Protein AF-A0A7W5IQU3-F1 (afdb_monomer_lite)

Foldseek 3Di:
DPDPPDDPPPVVLVVQLVVQLVVQLCVVQVPDPDHDDPVRNVVSSVVSSVRSVVVSVVVVVVLVVLVVQLVPFDQPDWDFDDDPNHGPDIHGRNVVSVVVSVCSPDVVNVVVVVVVVVVVVVVVVVVVVVVVVVVVVVVLVVCCVVPVPVSVVVVCVVVVPPPVVVVVVVVVD

Sequence (173 aa):
MPDLKKRHPSLGSASFALATAAIVFCLVFFTRAAPPGARGLWHIVCLSLACGLASELLRLVWLRSLRRGIAAADDHIVMKVSVNGVEVGAIPESVYARMRMESANDPRNYLAQAFTVVGALSRHALLAFGVTMFVIAAYFLGCFLMFPQESTRELVTIFAQPAARFDHIATLA

Structure (mmCIF, N/CA/C/O backbone):
data_AF-A0A7W5IQU3-F1
#
_entry.id   AF-A0A7W5IQU3-F1
#
loop_
_atom_site.group_PDB
_atom_site.id
_atom_site.type_symbol
_atom_site.label_atom_id
_atom_site.label_alt_id
_atom_site.label_comp_id
_atom_site.label_asym_id
_atom_site.label_entity_id
_atom_site.label_seq_id
_atom_site.pdbx_PDB_ins_code
_atom_site.Cartn_x
_atom_site.Cartn_y
_atom_site.Cartn_z
_atom_site.occupancy
_atom_site.B_iso_or_equiv
_atom_site.auth_seq_id
_atom_site.auth_comp_id
_atom_site.auth_asym_id
_atom_site.auth_atom_id
_atom_site.pdbx_PDB_model_num
ATOM 1 N N . MET A 1 1 ? 25.010 12.338 -23.709 1.00 32.94 1 MET A N 1
ATOM 2 C CA . MET A 1 1 ? 24.657 11.174 -22.867 1.00 32.94 1 MET A CA 1
ATOM 3 C C . MET A 1 1 ? 24.485 11.665 -21.439 1.00 32.94 1 MET A C 1
ATOM 5 O O . MET A 1 1 ? 25.468 12.147 -20.891 1.00 32.94 1 MET A O 1
ATOM 9 N N . PRO A 1 2 ? 23.271 11.662 -20.866 1.00 35.34 2 PRO A N 1
ATOM 10 C CA . PRO A 1 2 ? 23.083 12.068 -19.477 1.00 35.34 2 PRO A CA 1
ATOM 11 C C . PRO A 1 2 ? 23.813 11.096 -18.540 1.00 35.34 2 PRO A C 1
ATOM 13 O O . PRO A 1 2 ? 23.686 9.879 -18.660 1.00 35.34 2 PRO A O 1
ATOM 16 N N . ASP A 1 3 ? 24.626 11.662 -17.652 1.00 35.09 3 ASP A N 1
ATOM 17 C CA . ASP A 1 3 ? 25.520 10.960 -16.735 1.00 35.09 3 ASP A CA 1
ATOM 18 C C . ASP A 1 3 ? 24.714 10.206 -15.657 1.00 35.09 3 ASP A C 1
ATOM 20 O O . ASP A 1 3 ? 24.072 10.801 -14.789 1.00 35.09 3 ASP A O 1
ATOM 24 N N . LEU A 1 4 ? 24.723 8.872 -15.730 1.00 46.16 4 LEU A N 1
ATOM 25 C CA . LEU A 1 4 ? 23.968 7.957 -14.861 1.00 46.16 4 LEU A CA 1
ATOM 26 C C . LEU A 1 4 ? 24.577 7.804 -13.448 1.00 46.16 4 LEU A C 1
ATOM 28 O O . LEU A 1 4 ? 24.111 6.980 -12.661 1.00 46.16 4 LEU A O 1
ATOM 32 N N . LYS A 1 5 ? 25.618 8.569 -13.091 1.00 39.06 5 LYS A N 1
ATOM 33 C CA . LYS A 1 5 ? 26.408 8.338 -11.865 1.00 39.06 5 LYS A CA 1
ATOM 34 C C . LYS A 1 5 ? 25.883 8.947 -10.564 1.00 39.06 5 LYS A C 1
ATOM 36 O O . LYS A 1 5 ? 26.456 8.659 -9.516 1.00 39.06 5 LYS A O 1
ATOM 41 N N . LYS A 1 6 ? 24.815 9.748 -10.554 1.00 43.09 6 LYS A N 1
ATOM 42 C CA . LYS A 1 6 ? 24.330 10.373 -9.304 1.00 43.09 6 LYS A CA 1
ATOM 43 C C . LYS A 1 6 ? 22.811 10.344 -9.158 1.00 43.09 6 LYS A C 1
ATOM 45 O O . LYS A 1 6 ? 22.142 11.368 -9.208 1.00 43.09 6 LYS A O 1
ATOM 50 N N . ARG A 1 7 ? 22.253 9.167 -8.877 1.00 46.44 7 ARG A N 1
ATOM 51 C CA . ARG A 1 7 ? 21.008 9.081 -8.099 1.00 46.44 7 ARG A CA 1
ATOM 52 C C . ARG A 1 7 ? 21.265 8.198 -6.894 1.00 46.44 7 ARG A C 1
ATOM 54 O O . ARG A 1 7 ? 21.426 6.994 -7.046 1.00 46.44 7 ARG A O 1
ATOM 61 N N . HIS A 1 8 ? 21.346 8.819 -5.717 1.00 43.25 8 HIS A N 1
ATOM 62 C CA . HIS A 1 8 ? 21.446 8.123 -4.437 1.00 43.25 8 HIS A CA 1
ATOM 63 C C . HIS A 1 8 ? 20.170 7.285 -4.235 1.00 43.25 8 HIS A C 1
ATOM 65 O O . HIS A 1 8 ? 19.118 7.858 -3.949 1.00 43.25 8 HIS A O 1
ATOM 71 N N . PRO A 1 9 ? 20.225 5.947 -4.379 1.00 50.56 9 PRO A N 1
ATOM 72 C CA . PRO A 1 9 ? 19.038 5.089 -4.315 1.00 50.56 9 PRO A CA 1
ATOM 73 C C . PRO A 1 9 ? 18.426 5.039 -2.906 1.00 50.56 9 PRO A C 1
ATOM 75 O O . PRO A 1 9 ? 17.288 4.616 -2.733 1.00 50.56 9 PRO A O 1
ATOM 78 N N . SER A 1 10 ? 19.186 5.463 -1.893 1.00 51.94 10 SER A N 1
ATOM 79 C CA . SER A 1 10 ? 18.865 5.288 -0.477 1.00 51.94 10 SER A CA 1
ATOM 80 C C . SER A 1 10 ? 17.843 6.289 0.062 1.00 51.94 10 SER A C 1
ATOM 82 O O . SER A 1 10 ? 17.015 5.919 0.890 1.00 51.94 10 SER A O 1
ATOM 84 N N . LEU A 1 11 ? 17.839 7.538 -0.417 1.00 53.06 11 LEU A N 1
ATOM 85 C CA . LEU A 1 11 ? 16.933 8.569 0.112 1.00 53.06 11 LEU A CA 1
ATOM 86 C C . LEU A 1 11 ? 15.475 8.328 -0.305 1.00 53.06 11 LEU A C 1
ATOM 88 O O . LEU A 1 11 ? 14.567 8.520 0.498 1.00 53.06 11 LEU A O 1
ATOM 92 N N . GLY A 1 12 ? 15.255 7.835 -1.530 1.00 57.50 12 GLY A N 1
ATOM 93 C CA . GLY A 1 12 ? 13.923 7.461 -2.025 1.00 57.50 12 GLY A CA 1
ATOM 94 C C . GLY A 1 12 ? 13.384 6.139 -1.461 1.00 57.50 12 GLY A C 1
ATOM 95 O O . GLY A 1 12 ? 12.203 5.833 -1.615 1.00 57.50 12 GLY A O 1
ATOM 96 N N . SER A 1 13 ? 14.249 5.335 -0.843 1.00 65.62 13 SER A N 1
ATOM 97 C CA . SER A 1 13 ? 13.901 4.088 -0.151 1.00 65.62 13 SER A CA 1
ATOM 98 C C . SER A 1 13 ? 13.431 4.388 1.276 1.00 65.62 13 SER A C 1
ATOM 100 O O . SER A 1 13 ? 12.334 3.999 1.675 1.00 65.62 13 SER A O 1
ATOM 102 N N . ALA A 1 14 ? 14.192 5.213 2.005 1.00 67.25 14 ALA A N 1
ATOM 103 C CA . ALA A 1 14 ? 13.828 5.650 3.350 1.00 67.25 14 ALA A CA 1
ATOM 104 C C . ALA A 1 14 ? 12.526 6.469 3.377 1.00 67.25 14 ALA A C 1
ATOM 106 O O . ALA A 1 14 ? 11.683 6.254 4.247 1.00 67.25 14 ALA A O 1
ATOM 107 N N . SER A 1 15 ? 12.327 7.375 2.412 1.00 68.00 15 SER A N 1
ATOM 108 C CA . SER A 1 15 ? 11.102 8.181 2.336 1.00 68.00 15 SER A CA 1
ATOM 109 C C . SER A 1 15 ? 9.859 7.343 2.032 1.00 68.00 15 SER A C 1
ATOM 111 O O . SE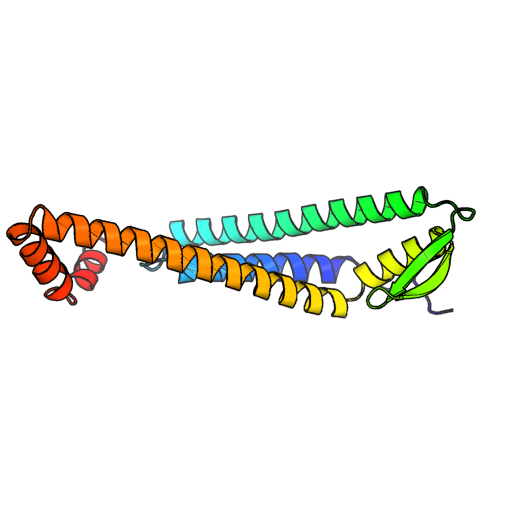R A 1 15 ? 8.797 7.618 2.583 1.00 68.00 15 SER A O 1
ATOM 113 N N . PHE A 1 16 ? 9.985 6.292 1.217 1.00 69.12 16 PHE A N 1
ATOM 114 C CA . PHE A 1 16 ? 8.887 5.373 0.918 1.00 69.12 16 PHE A CA 1
ATOM 115 C C . PHE A 1 16 ? 8.493 4.537 2.141 1.00 69.12 16 PHE A C 1
ATOM 117 O O . PHE A 1 16 ? 7.308 4.448 2.473 1.00 69.12 16 PHE A O 1
ATOM 124 N N . ALA A 1 17 ? 9.477 3.981 2.853 1.00 74.94 17 ALA A N 1
ATOM 125 C CA . ALA A 1 17 ? 9.236 3.229 4.082 1.00 74.94 17 ALA A CA 1
ATOM 126 C C . ALA A 1 17 ? 8.587 4.108 5.166 1.00 74.94 17 ALA A C 1
ATOM 128 O O . ALA A 1 17 ? 7.606 3.694 5.782 1.00 74.94 17 ALA A O 1
ATOM 129 N N . LEU A 1 18 ? 9.080 5.341 5.348 1.00 76.25 18 LEU A N 1
ATOM 130 C CA . LEU A 1 18 ? 8.516 6.311 6.294 1.00 76.25 18 LEU A CA 1
ATOM 131 C C . LEU A 1 18 ? 7.104 6.752 5.910 1.00 76.25 18 LEU A C 1
ATOM 133 O O . LEU A 1 18 ? 6.234 6.787 6.774 1.00 76.25 18 LEU A O 1
ATOM 137 N N . ALA A 1 19 ? 6.850 7.054 4.635 1.00 73.94 19 ALA A N 1
ATOM 138 C CA . ALA A 1 19 ? 5.517 7.432 4.169 1.00 73.94 19 ALA A CA 1
ATOM 139 C C . ALA A 1 19 ? 4.511 6.293 4.381 1.00 73.94 19 ALA A C 1
ATOM 141 O O . ALA A 1 19 ? 3.413 6.517 4.883 1.00 73.94 19 ALA A O 1
ATOM 142 N N . THR A 1 20 ? 4.907 5.057 4.071 1.00 77.31 20 THR A N 1
ATOM 143 C CA . THR A 1 20 ? 4.060 3.875 4.272 1.00 77.31 20 THR A CA 1
ATOM 144 C C . THR A 1 20 ? 3.799 3.625 5.758 1.00 77.31 20 THR A C 1
ATOM 146 O O . THR A 1 20 ? 2.655 3.404 6.152 1.00 77.31 20 THR A O 1
ATOM 149 N N . ALA A 1 21 ? 4.829 3.732 6.604 1.00 76.38 21 ALA A N 1
ATOM 150 C CA . ALA A 1 21 ? 4.676 3.627 8.052 1.00 76.38 21 ALA A CA 1
ATOM 151 C C . ALA A 1 21 ? 3.768 4.735 8.613 1.00 76.38 21 ALA A C 1
ATOM 153 O O . ALA A 1 21 ? 2.894 4.454 9.425 1.00 76.38 21 ALA A O 1
ATOM 154 N N . ALA A 1 22 ? 3.903 5.978 8.148 1.00 77.06 22 ALA A N 1
ATOM 155 C CA . ALA A 1 22 ? 3.046 7.083 8.571 1.00 77.06 22 ALA A CA 1
ATOM 156 C C . ALA A 1 22 ? 1.574 6.842 8.199 1.00 77.06 22 ALA A C 1
ATOM 158 O O . ALA A 1 22 ? 0.692 7.038 9.031 1.00 77.06 22 ALA A O 1
ATOM 159 N N . ILE A 1 23 ? 1.302 6.350 6.986 1.00 78.38 23 ILE A N 1
ATOM 160 C CA . ILE A 1 23 ? -0.060 6.018 6.543 1.00 78.38 23 ILE A CA 1
ATOM 161 C C . ILE A 1 23 ? -0.664 4.916 7.420 1.00 78.38 23 ILE A C 1
ATOM 163 O O . ILE A 1 23 ? -1.780 5.073 7.913 1.00 78.38 23 ILE A O 1
ATOM 167 N N . VAL A 1 24 ? 0.068 3.822 7.657 1.00 80.12 24 VAL A N 1
ATOM 168 C CA . VAL A 1 24 ? -0.403 2.714 8.507 1.00 80.12 24 VAL A CA 1
ATOM 169 C C . VAL A 1 24 ? -0.611 3.178 9.948 1.00 80.12 24 VAL A C 1
ATOM 171 O O . VAL A 1 24 ? -1.614 2.821 10.562 1.00 80.12 24 VAL A O 1
ATOM 174 N N . PHE A 1 25 ? 0.292 4.009 10.475 1.00 81.12 25 PHE A N 1
ATOM 175 C CA . PHE A 1 25 ? 0.149 4.603 11.801 1.00 81.12 25 PHE A CA 1
ATOM 176 C C . PHE A 1 25 ? -1.146 5.413 11.901 1.00 81.12 25 PHE A C 1
ATOM 178 O O . PHE A 1 25 ? -1.944 5.157 12.798 1.00 81.12 25 PHE A O 1
ATOM 185 N N . CYS A 1 26 ? -1.388 6.333 10.962 1.00 79.56 26 CYS A N 1
ATOM 186 C CA . CYS A 1 26 ? -2.607 7.138 10.932 1.00 79.56 26 CYS A CA 1
ATOM 187 C C . CYS A 1 26 ? -3.858 6.261 10.836 1.00 79.56 26 CYS A C 1
ATOM 189 O O . CYS A 1 26 ? -4.786 6.451 11.615 1.00 79.56 26 CYS A O 1
ATOM 191 N N . LEU A 1 27 ? -3.874 5.272 9.937 1.00 78.19 27 LEU A N 1
ATOM 192 C CA . LEU A 1 27 ? -5.012 4.363 9.789 1.00 78.19 27 LEU A CA 1
ATOM 193 C C . LEU A 1 27 ? -5.337 3.663 11.110 1.00 78.19 27 LEU A C 1
ATOM 195 O O . LEU A 1 27 ? -6.456 3.777 11.594 1.00 78.19 27 LEU A O 1
ATOM 199 N N . VAL A 1 28 ? -4.358 3.006 11.733 1.00 80.12 28 VAL A N 1
ATOM 200 C CA . VAL A 1 28 ? -4.590 2.245 12.970 1.00 80.12 28 VAL A CA 1
ATOM 201 C C . VAL A 1 28 ? -4.892 3.157 14.162 1.00 80.12 28 VAL A C 1
ATOM 203 O O . VAL A 1 28 ? -5.693 2.791 15.024 1.00 80.12 28 VAL A O 1
ATOM 206 N N . PHE A 1 29 ? -4.270 4.335 14.231 1.00 77.50 29 PHE A N 1
ATOM 207 C CA . PHE A 1 29 ? -4.496 5.299 15.305 1.00 77.50 29 PHE A CA 1
ATOM 208 C C . PHE A 1 29 ? -5.906 5.903 15.240 1.00 77.50 29 PHE A C 1
ATOM 210 O O . PHE A 1 29 ? -6.601 5.914 16.253 1.00 77.50 29 PHE A O 1
ATOM 217 N N . PHE A 1 30 ? -6.362 6.342 14.060 1.00 75.88 30 PHE A N 1
ATOM 218 C CA . PHE A 1 30 ? -7.663 7.003 13.899 1.00 75.88 30 PHE A CA 1
ATOM 219 C C . PHE A 1 30 ? -8.857 6.044 13.870 1.00 75.88 30 PHE A C 1
ATOM 221 O O . PHE A 1 30 ? -9.966 6.458 14.188 1.00 75.88 30 PHE A O 1
ATOM 228 N N . THR A 1 31 ? -8.668 4.762 13.538 1.00 72.81 31 THR A N 1
ATOM 229 C CA . THR A 1 31 ? -9.765 3.775 13.585 1.00 72.81 31 THR A CA 1
ATOM 230 C C . THR A 1 31 ? -10.070 3.262 14.993 1.00 72.81 31 THR A C 1
ATOM 232 O O . THR A 1 31 ? -10.969 2.440 15.165 1.00 72.81 31 THR A O 1
ATOM 235 N N . ARG A 1 32 ? -9.318 3.686 16.017 1.00 73.12 32 ARG A N 1
ATOM 236 C CA . ARG A 1 32 ? -9.566 3.270 17.400 1.00 73.12 32 ARG A CA 1
ATOM 237 C C . ARG A 1 32 ? -10.624 4.142 18.070 1.00 73.12 32 ARG A C 1
ATOM 239 O O . ARG A 1 32 ? -10.567 5.361 18.012 1.00 73.12 32 ARG A O 1
ATOM 246 N N . ALA A 1 33 ? -11.536 3.486 18.787 1.00 65.44 33 ALA A N 1
ATOM 247 C CA . ALA A 1 33 ? -12.590 4.144 19.559 1.00 65.44 33 ALA A CA 1
ATOM 248 C C . ALA A 1 33 ? -12.077 4.889 20.810 1.00 65.44 33 ALA A C 1
ATOM 250 O O . ALA A 1 33 ? -12.776 5.754 21.325 1.00 65.44 33 ALA A O 1
ATOM 251 N N . ALA A 1 34 ? -10.876 4.562 21.301 1.00 69.12 34 ALA A N 1
ATOM 252 C CA . ALA A 1 34 ? -10.273 5.182 22.479 1.00 69.12 34 ALA A CA 1
ATOM 253 C C . ALA A 1 34 ? -8.775 5.464 22.256 1.00 69.12 34 ALA A C 1
ATOM 255 O O . ALA A 1 34 ? -8.108 4.681 21.561 1.00 69.12 34 ALA A O 1
ATOM 256 N N . PRO A 1 35 ? -8.230 6.548 22.846 1.00 74.19 35 PRO A N 1
ATOM 257 C CA . PRO A 1 35 ? -6.815 6.875 22.736 1.00 74.19 35 PRO A CA 1
ATOM 258 C C . PRO A 1 35 ? -5.957 5.754 23.345 1.00 74.19 35 PRO A C 1
ATOM 260 O O . PRO A 1 35 ? -6.267 5.248 24.427 1.00 74.19 35 PRO A O 1
ATOM 263 N N . PRO A 1 36 ? -4.879 5.325 22.667 1.00 75.88 36 PRO A N 1
ATOM 264 C CA . PRO A 1 36 ? -4.044 4.253 23.176 1.00 75.88 36 PRO A CA 1
ATOM 265 C C . PRO A 1 36 ? -3.246 4.728 24.395 1.00 75.88 36 PRO A C 1
ATOM 267 O O . PRO A 1 36 ? -2.549 5.739 24.336 1.00 75.88 36 PRO A O 1
ATOM 270 N N . GLY A 1 37 ? -3.267 3.949 25.480 1.00 77.69 37 GLY A N 1
ATOM 271 C CA . GLY A 1 37 ? -2.282 4.101 26.554 1.00 77.69 37 GLY A CA 1
ATOM 272 C C . GLY A 1 37 ? -0.854 3.852 26.045 1.00 77.69 37 GLY A C 1
ATOM 273 O O . GLY A 1 37 ? -0.657 3.320 24.949 1.00 77.69 37 GLY A O 1
ATOM 274 N N . ALA A 1 38 ? 0.162 4.169 26.854 1.00 76.88 38 ALA A N 1
ATOM 275 C CA . ALA A 1 38 ? 1.573 4.125 26.438 1.00 76.88 38 ALA A CA 1
ATOM 276 C C . ALA A 1 38 ? 1.989 2.795 25.771 1.00 76.88 38 ALA A C 1
ATOM 278 O O . ALA A 1 38 ? 2.644 2.794 24.731 1.00 76.88 38 ALA A O 1
ATOM 279 N N . ARG A 1 39 ? 1.548 1.649 26.311 1.00 79.25 39 ARG A N 1
ATOM 280 C CA . ARG A 1 39 ? 1.811 0.326 25.711 1.00 79.25 39 ARG A CA 1
ATOM 281 C C . ARG A 1 39 ? 1.115 0.145 24.360 1.00 79.25 39 ARG A C 1
ATOM 283 O O . ARG A 1 39 ? 1.710 -0.417 23.447 1.00 79.25 39 ARG A O 1
ATOM 290 N N . GLY A 1 40 ? -0.120 0.620 24.215 1.00 79.62 40 GLY A N 1
ATOM 291 C CA . GLY A 1 40 ? -0.870 0.547 22.960 1.00 79.62 40 GLY A CA 1
ATOM 292 C C . GLY A 1 40 ? -0.235 1.393 21.859 1.00 79.62 40 GLY A C 1
ATOM 293 O O . GLY A 1 40 ? -0.151 0.942 20.720 1.00 79.62 40 GLY A O 1
ATOM 294 N N . LEU A 1 41 ? 0.285 2.573 22.210 1.00 81.00 41 LEU A N 1
ATOM 295 C CA . LEU A 1 41 ? 0.977 3.452 21.270 1.00 81.00 41 LEU A CA 1
ATOM 296 C C . LEU A 1 41 ? 2.229 2.773 20.699 1.00 81.00 41 LEU A C 1
ATOM 298 O O . LEU A 1 41 ? 2.409 2.755 19.484 1.00 81.00 41 LEU A O 1
ATOM 302 N N . TRP A 1 42 ? 3.033 2.128 21.551 1.00 82.44 42 TRP A N 1
ATOM 303 C CA . TRP A 1 42 ? 4.208 1.370 21.108 1.00 82.44 42 TRP A CA 1
ATOM 304 C C . TRP A 1 42 ? 3.862 0.241 20.136 1.00 82.44 42 TRP A C 1
ATOM 306 O O . TRP A 1 42 ? 4.552 0.076 19.136 1.00 82.44 42 TRP A O 1
ATOM 316 N N . HIS A 1 43 ? 2.770 -0.494 20.367 1.00 81.44 43 HIS A N 1
ATOM 317 C CA . HIS A 1 43 ? 2.332 -1.532 19.427 1.00 81.44 43 HIS A CA 1
ATOM 318 C C . HIS A 1 43 ? 1.975 -0.949 18.056 1.00 81.44 43 HIS A C 1
ATOM 320 O O . HIS A 1 43 ? 2.337 -1.533 17.037 1.00 81.44 43 HIS A O 1
ATOM 326 N N . ILE A 1 44 ? 1.301 0.205 18.019 1.00 83.19 44 ILE A N 1
ATOM 327 C CA . ILE A 1 44 ? 0.929 0.875 16.764 1.00 83.19 44 ILE A CA 1
ATOM 328 C C . ILE A 1 44 ? 2.181 1.346 16.016 1.00 83.19 44 ILE A C 1
ATOM 330 O O . ILE A 1 44 ? 2.278 1.129 14.812 1.00 83.19 44 ILE A O 1
ATOM 334 N N . VAL A 1 45 ? 3.151 1.934 16.722 1.00 85.12 45 VAL A N 1
ATOM 335 C CA . VAL A 1 45 ? 4.432 2.367 16.139 1.00 85.12 45 VAL A CA 1
ATOM 336 C C . VAL A 1 45 ? 5.229 1.177 15.598 1.00 85.12 45 VAL A C 1
ATOM 338 O O . VAL A 1 45 ? 5.714 1.218 14.471 1.00 85.12 45 VAL A O 1
ATOM 341 N N . CYS A 1 46 ? 5.349 0.092 16.366 1.00 87.88 46 CYS A N 1
ATOM 342 C CA . CYS A 1 46 ? 6.068 -1.102 15.922 1.00 87.88 46 CYS A CA 1
ATOM 343 C C . CYS A 1 46 ? 5.396 -1.748 14.705 1.00 87.88 46 CYS A C 1
ATOM 345 O O . CYS A 1 46 ? 6.080 -2.114 13.750 1.00 87.88 46 CYS A O 1
ATOM 347 N N . LEU A 1 47 ? 4.064 -1.855 14.714 1.00 87.06 47 LEU A N 1
ATOM 348 C CA . LEU A 1 47 ? 3.297 -2.395 13.594 1.00 87.06 47 LEU A CA 1
ATOM 349 C C . LEU A 1 47 ? 3.469 -1.537 12.337 1.00 87.06 47 LEU A C 1
ATOM 351 O O . LEU A 1 47 ? 3.717 -2.070 11.256 1.00 87.06 47 LEU A O 1
ATOM 355 N N . SER A 1 48 ? 3.370 -0.214 12.467 1.00 83.38 48 SER A N 1
ATOM 356 C CA . SER A 1 48 ? 3.468 0.693 11.329 1.00 83.38 48 SER A CA 1
ATOM 357 C C . SER A 1 48 ? 4.865 0.690 10.705 1.00 83.38 48 SER A C 1
ATOM 359 O O . SER A 1 48 ? 4.991 0.611 9.481 1.00 83.38 48 SER A O 1
ATOM 361 N N . LEU A 1 49 ? 5.916 0.669 11.531 1.00 85.31 49 LEU A N 1
ATOM 362 C CA . LEU A 1 49 ? 7.298 0.501 11.080 1.00 85.31 49 LEU A CA 1
ATOM 363 C C . LEU A 1 49 ? 7.513 -0.855 10.399 1.00 85.31 49 LEU A C 1
ATOM 365 O O . LEU A 1 49 ? 8.126 -0.904 9.333 1.00 85.31 49 LEU A O 1
ATOM 369 N N . ALA A 1 50 ? 6.975 -1.942 10.960 1.00 86.38 50 ALA A N 1
ATOM 370 C CA . ALA A 1 50 ? 7.065 -3.269 10.355 1.00 86.38 50 ALA A CA 1
ATOM 371 C C . ALA A 1 50 ? 6.402 -3.309 8.968 1.00 86.38 50 ALA A C 1
ATOM 373 O O . ALA A 1 50 ? 7.000 -3.818 8.021 1.00 86.38 50 ALA A O 1
ATOM 374 N N . CYS A 1 51 ? 5.216 -2.711 8.808 1.00 81.19 51 CYS A N 1
ATOM 375 C CA . CYS A 1 51 ? 4.542 -2.600 7.512 1.00 81.19 51 CYS A CA 1
ATOM 376 C C . CYS A 1 51 ? 5.327 -1.739 6.507 1.00 81.19 51 CYS A C 1
ATOM 378 O O . CYS A 1 51 ? 5.426 -2.105 5.331 1.00 81.19 51 CYS A O 1
ATOM 380 N N . GLY A 1 52 ? 5.909 -0.621 6.954 1.00 75.19 52 GLY A N 1
ATOM 381 C CA . GLY A 1 52 ? 6.753 0.230 6.113 1.00 75.19 52 GLY A CA 1
ATOM 382 C C . GLY A 1 52 ? 7.999 -0.503 5.608 1.00 75.19 52 GLY A C 1
ATOM 383 O O . GLY A 1 52 ? 8.287 -0.487 4.411 1.00 75.19 52 GLY A O 1
ATOM 384 N N . LEU A 1 53 ? 8.689 -1.225 6.496 1.00 83.69 53 LEU A N 1
ATOM 385 C CA . LEU A 1 53 ? 9.855 -2.041 6.148 1.00 83.69 53 LEU A CA 1
ATOM 386 C C . LEU A 1 53 ? 9.490 -3.216 5.233 1.00 83.69 53 LEU A C 1
ATOM 388 O O . LEU A 1 53 ? 10.191 -3.465 4.255 1.00 83.69 53 LEU A O 1
ATOM 392 N N . ALA A 1 54 ? 8.386 -3.916 5.505 1.00 81.38 54 ALA A N 1
ATOM 393 C CA . ALA A 1 54 ? 7.916 -5.018 4.666 1.00 81.38 54 ALA A CA 1
ATOM 394 C C . ALA A 1 54 ? 7.607 -4.557 3.232 1.00 81.38 54 ALA A C 1
ATOM 396 O O . ALA A 1 54 ? 7.969 -5.232 2.268 1.00 81.38 54 ALA A O 1
ATOM 397 N N . SER A 1 55 ? 7.001 -3.377 3.085 1.00 78.38 55 SER A N 1
ATOM 398 C CA . SER A 1 55 ? 6.706 -2.782 1.777 1.00 78.38 55 SER A CA 1
ATOM 399 C C . SER A 1 55 ? 7.982 -2.427 1.010 1.00 78.38 55 SER A C 1
ATOM 401 O O . SER A 1 55 ? 8.071 -2.660 -0.197 1.00 78.38 55 SER A O 1
ATOM 403 N N . GLU A 1 56 ? 9.008 -1.934 1.706 1.00 80.38 56 GLU A N 1
ATOM 404 C CA . GLU A 1 56 ? 10.316 -1.671 1.104 1.00 80.38 56 GLU A CA 1
ATOM 405 C C . GLU A 1 56 ? 11.042 -2.970 0.714 1.00 80.38 56 GLU A C 1
ATOM 407 O O . GLU A 1 56 ? 11.621 -3.053 -0.368 1.00 80.38 56 GLU A O 1
ATOM 412 N N . LEU A 1 57 ? 10.957 -4.031 1.522 1.00 81.81 57 LEU A N 1
ATOM 413 C CA . LEU A 1 57 ? 11.490 -5.347 1.150 1.00 81.81 57 LEU A CA 1
ATOM 414 C C . LEU A 1 57 ? 10.816 -5.891 -0.112 1.00 81.81 57 LEU A C 1
ATOM 416 O O . LEU A 1 57 ? 11.506 -6.359 -1.020 1.00 81.81 57 LEU A O 1
ATOM 420 N N . LEU A 1 58 ? 9.488 -5.791 -0.201 1.00 80.69 58 LEU A N 1
ATOM 421 C CA . LEU A 1 58 ? 8.736 -6.211 -1.382 1.00 80.69 58 LEU A CA 1
ATOM 422 C C . LEU A 1 58 ? 9.177 -5.430 -2.626 1.00 80.69 58 LEU A C 1
ATOM 424 O O . LEU A 1 58 ? 9.421 -6.019 -3.681 1.00 80.69 58 LEU A O 1
ATOM 428 N N . ARG A 1 59 ? 9.368 -4.115 -2.486 1.00 76.62 59 ARG A N 1
ATOM 429 C CA . ARG A 1 59 ? 9.908 -3.256 -3.543 1.00 76.62 59 ARG A CA 1
ATOM 430 C C . ARG A 1 59 ? 11.301 -3.703 -3.976 1.00 76.62 59 ARG A C 1
ATOM 432 O O . ARG A 1 59 ? 11.559 -3.817 -5.173 1.00 76.62 59 ARG A O 1
ATOM 439 N N . LEU A 1 60 ? 12.197 -3.991 -3.034 1.00 79.25 60 LEU A N 1
ATOM 440 C CA . LEU A 1 60 ? 13.546 -4.470 -3.341 1.00 79.25 60 LEU A CA 1
ATOM 441 C C . LEU A 1 60 ? 13.519 -5.819 -4.068 1.00 79.25 60 LEU A C 1
ATOM 443 O O . LEU A 1 60 ? 14.286 -6.019 -5.011 1.00 79.25 60 LEU A O 1
ATOM 447 N N . VAL A 1 61 ? 12.632 -6.735 -3.673 1.00 81.56 61 VAL A N 1
ATOM 448 C CA . VAL A 1 61 ? 12.430 -8.019 -4.363 1.00 81.56 61 VAL A CA 1
ATOM 449 C C . VAL A 1 61 ? 11.935 -7.793 -5.791 1.00 81.56 61 VAL A C 1
ATOM 451 O O . VAL A 1 61 ? 12.494 -8.364 -6.729 1.00 81.56 61 VAL A O 1
ATOM 454 N N . TRP A 1 62 ? 10.957 -6.911 -5.982 1.00 75.81 62 TRP A N 1
ATOM 455 C CA . TRP A 1 62 ? 10.432 -6.574 -7.303 1.00 75.81 62 TRP A CA 1
ATOM 456 C C . TRP A 1 62 ? 11.492 -5.927 -8.207 1.00 75.81 62 TRP A C 1
ATOM 458 O O . TRP A 1 62 ? 11.677 -6.344 -9.351 1.00 75.81 62 TRP A O 1
ATOM 468 N N . LEU A 1 63 ? 12.282 -4.989 -7.677 1.00 77.06 63 LEU A N 1
ATOM 469 C CA . LEU A 1 63 ? 13.406 -4.376 -8.393 1.00 77.06 63 LEU A CA 1
ATOM 470 C C . LEU A 1 63 ? 14.490 -5.399 -8.761 1.00 77.06 63 LEU A C 1
ATOM 472 O O . LEU A 1 63 ? 15.065 -5.326 -9.849 1.00 77.06 63 LEU A O 1
ATOM 476 N N . ARG A 1 64 ? 14.768 -6.377 -7.889 1.00 79.00 64 ARG A N 1
ATOM 477 C CA . ARG A 1 64 ? 15.669 -7.497 -8.210 1.00 79.00 64 ARG A CA 1
ATOM 478 C C . ARG A 1 64 ? 15.102 -8.360 -9.334 1.00 79.00 64 ARG A C 1
ATOM 480 O O . ARG A 1 64 ? 15.860 -8.742 -10.219 1.00 79.00 64 ARG A O 1
ATOM 487 N N . SER A 1 65 ? 13.799 -8.632 -9.330 1.00 74.62 65 SER A N 1
ATOM 488 C CA . SER A 1 65 ? 13.134 -9.361 -10.415 1.00 74.62 65 SER A CA 1
ATOM 489 C C . SER A 1 65 ? 13.248 -8.617 -11.747 1.00 74.62 65 SER A C 1
ATOM 491 O O . SER A 1 65 ? 13.594 -9.224 -12.755 1.00 74.62 65 SER A O 1
ATOM 493 N N . LEU A 1 66 ? 13.046 -7.296 -11.749 1.00 70.81 66 LEU A N 1
ATOM 494 C CA . LEU A 1 66 ? 13.228 -6.448 -12.933 1.00 70.81 66 LEU A CA 1
ATOM 495 C C . LEU A 1 66 ? 14.674 -6.473 -13.444 1.00 70.81 66 LEU A C 1
ATOM 497 O O . LEU A 1 66 ? 14.897 -6.603 -14.643 1.00 70.81 66 LEU A O 1
ATOM 501 N N . ARG A 1 67 ? 15.666 -6.408 -12.545 1.00 75.81 67 ARG A N 1
ATOM 502 C CA . ARG A 1 67 ? 17.087 -6.539 -12.915 1.00 75.81 67 ARG A CA 1
ATOM 503 C C . ARG A 1 67 ? 17.404 -7.884 -13.559 1.00 75.81 67 ARG A C 1
ATOM 505 O O . ARG A 1 67 ? 18.142 -7.914 -14.536 1.00 75.81 67 ARG A O 1
ATOM 512 N N . ARG A 1 68 ? 16.852 -8.980 -13.029 1.00 76.00 68 ARG A N 1
ATOM 513 C CA . ARG A 1 68 ? 17.008 -10.313 -13.633 1.00 76.00 68 ARG A CA 1
ATOM 514 C C . ARG A 1 68 ? 16.353 -10.383 -15.011 1.00 76.00 68 ARG A C 1
ATOM 516 O O . ARG A 1 68 ? 16.957 -10.940 -15.911 1.00 76.00 68 ARG A O 1
ATOM 523 N N . GLY A 1 69 ? 15.181 -9.769 -15.180 1.00 69.31 69 GLY A N 1
ATOM 524 C CA . GLY A 1 69 ? 14.507 -9.673 -16.478 1.00 69.31 69 GLY A CA 1
ATOM 525 C C . GLY A 1 69 ? 15.339 -8.937 -17.531 1.00 69.31 69 GLY A C 1
ATOM 526 O O . GLY A 1 69 ? 15.399 -9.381 -18.663 1.00 69.31 69 GLY A O 1
ATOM 527 N N . ILE A 1 70 ? 16.056 -7.873 -17.153 1.00 69.94 70 ILE A N 1
ATOM 528 C CA . ILE A 1 70 ? 16.990 -7.185 -18.065 1.00 69.94 70 ILE A CA 1
ATOM 529 C C . ILE A 1 70 ? 18.187 -8.067 -18.414 1.00 69.94 70 ILE A C 1
ATOM 531 O O . ILE A 1 70 ? 18.623 -8.072 -19.555 1.00 69.94 70 ILE A O 1
ATOM 535 N N . ALA A 1 71 ? 18.730 -8.797 -17.437 1.00 71.44 71 ALA A N 1
ATOM 536 C CA . ALA A 1 71 ? 19.869 -9.684 -17.666 1.00 71.44 71 ALA A CA 1
ATOM 537 C C . ALA A 1 71 ? 19.518 -10.901 -18.541 1.00 71.44 71 ALA A C 1
ATOM 539 O O . ALA A 1 71 ? 20.415 -11.495 -19.128 1.00 71.44 71 ALA A O 1
ATOM 540 N N . ALA A 1 72 ? 18.237 -11.271 -18.600 1.00 74.25 72 ALA A N 1
ATOM 541 C CA . ALA A 1 72 ? 17.717 -12.364 -19.414 1.00 74.25 72 ALA A CA 1
ATOM 542 C C . ALA A 1 72 ? 17.080 -11.897 -20.737 1.00 74.25 72 ALA A C 1
ATOM 544 O O . ALA A 1 72 ? 16.629 -12.745 -21.499 1.00 74.25 72 ALA A O 1
ATOM 545 N N . ALA A 1 73 ? 17.007 -10.584 -20.987 1.00 71.44 73 ALA A N 1
ATOM 546 C CA . ALA A 1 73 ? 16.401 -10.034 -22.195 1.00 71.44 73 ALA A CA 1
ATOM 547 C C . ALA A 1 73 ? 17.285 -10.320 -23.414 1.00 71.44 73 ALA A C 1
ATOM 549 O O . ALA A 1 73 ? 18.496 -10.086 -23.366 1.00 71.44 73 ALA A O 1
ATOM 550 N N . ASP A 1 74 ? 16.672 -10.791 -24.497 1.00 69.81 74 ASP A N 1
ATOM 551 C CA . ASP A 1 74 ? 17.362 -11.108 -25.747 1.00 69.81 74 ASP A CA 1
ATOM 552 C C . ASP A 1 74 ? 17.203 -9.951 -26.746 1.00 69.81 74 ASP A C 1
ATOM 554 O O . ASP A 1 74 ? 16.098 -9.476 -27.014 1.00 69.81 74 ASP A O 1
ATOM 558 N N . ASP A 1 75 ? 18.313 -9.491 -27.322 1.00 69.56 75 ASP A N 1
ATOM 559 C CA . ASP A 1 75 ? 18.317 -8.435 -28.341 1.00 69.56 75 ASP A CA 1
ATOM 560 C C . ASP A 1 75 ? 17.627 -8.872 -29.645 1.00 69.56 75 ASP A C 1
ATOM 562 O O . ASP A 1 75 ? 17.210 -8.026 -30.441 1.00 69.56 75 ASP A O 1
ATOM 566 N N . HIS A 1 76 ? 17.472 -10.179 -29.863 1.00 68.94 76 HIS A N 1
ATOM 567 C CA . HIS A 1 76 ? 16.804 -10.736 -31.036 1.00 68.94 76 HIS A CA 1
ATOM 568 C C . HIS A 1 76 ? 15.279 -10.814 -30.898 1.00 68.94 76 HIS A C 1
ATOM 570 O O . HIS A 1 76 ? 14.581 -10.965 -31.905 1.00 68.94 76 HIS A O 1
ATOM 576 N N . ILE A 1 77 ? 14.742 -10.683 -29.682 1.00 70.38 77 ILE A N 1
ATOM 577 C CA . ILE A 1 77 ? 13.301 -10.707 -29.434 1.00 70.38 77 ILE A CA 1
ATOM 578 C C . ILE A 1 77 ? 12.751 -9.286 -29.555 1.00 70.38 77 ILE A C 1
ATOM 580 O O . ILE A 1 77 ? 13.187 -8.350 -28.882 1.00 70.38 77 ILE A O 1
ATOM 584 N N . VAL A 1 78 ? 11.759 -9.117 -30.431 1.00 77.81 78 VAL A N 1
ATOM 585 C CA . VAL A 1 78 ? 11.122 -7.822 -30.682 1.00 77.81 78 VAL A CA 1
ATOM 586 C C . VAL A 1 78 ? 9.775 -7.758 -29.964 1.00 77.81 78 VAL A C 1
ATOM 588 O O . VAL A 1 78 ? 8.867 -8.546 -30.226 1.00 77.81 78 VAL A O 1
ATOM 591 N N . MET A 1 79 ? 9.633 -6.775 -29.080 1.00 76.25 79 MET A N 1
ATOM 592 C CA . MET A 1 79 ? 8.418 -6.499 -28.324 1.00 76.25 79 MET A CA 1
ATOM 593 C C . MET A 1 79 ? 7.539 -5.505 -29.079 1.00 76.25 79 MET A C 1
ATOM 595 O O . MET A 1 79 ? 7.959 -4.387 -29.387 1.00 76.25 79 MET A O 1
ATOM 599 N N . LYS A 1 80 ? 6.291 -5.894 -29.339 1.00 81.81 80 LYS A N 1
ATOM 600 C CA . LYS A 1 80 ? 5.268 -5.006 -29.900 1.00 81.81 80 LYS A CA 1
ATOM 601 C C . LYS A 1 80 ? 4.757 -4.056 -28.822 1.00 81.81 80 LYS A C 1
ATOM 603 O O . LYS A 1 80 ? 4.296 -4.487 -27.766 1.00 81.81 80 LYS A O 1
ATOM 608 N N . VAL A 1 81 ? 4.824 -2.759 -29.088 1.00 76.50 81 VAL A N 1
ATOM 609 C CA . VAL A 1 81 ? 4.356 -1.704 -28.189 1.00 76.50 81 VAL A CA 1
ATOM 610 C C . VAL A 1 81 ? 2.982 -1.255 -28.649 1.00 76.50 81 VAL A C 1
ATOM 612 O O . VAL A 1 81 ? 2.809 -0.840 -29.794 1.00 76.50 81 VAL A O 1
ATOM 615 N N . SER A 1 82 ? 2.009 -1.302 -27.741 1.00 79.06 82 SER A N 1
ATOM 616 C CA . SER A 1 82 ? 0.679 -0.749 -27.976 1.00 79.06 82 SER A CA 1
ATOM 617 C C . SER A 1 82 ? 0.376 0.402 -27.023 1.00 79.06 82 SER A C 1
ATOM 619 O O . SER A 1 82 ? 0.739 0.372 -25.846 1.00 79.06 82 SER A O 1
ATOM 621 N N . VAL A 1 83 ? -0.295 1.428 -27.541 1.00 74.38 83 VAL A N 1
ATOM 622 C CA . VAL A 1 83 ? -0.828 2.553 -26.768 1.00 74.38 83 VAL A CA 1
ATOM 623 C C . VAL A 1 83 ? -2.331 2.568 -26.999 1.00 74.38 83 VAL A C 1
ATOM 625 O O . VAL A 1 83 ? -2.783 2.613 -28.140 1.00 74.38 83 VAL A O 1
ATOM 628 N N . ASN A 1 84 ? -3.114 2.481 -25.922 1.00 77.38 84 ASN A N 1
ATOM 629 C CA . ASN A 1 84 ? -4.580 2.406 -25.985 1.00 77.38 84 ASN A CA 1
ATOM 630 C C . ASN A 1 84 ? -5.108 1.281 -26.903 1.00 77.38 84 ASN A C 1
ATOM 632 O O . ASN A 1 84 ? -6.112 1.450 -27.587 1.00 77.38 84 ASN A O 1
ATOM 636 N N . GLY A 1 85 ? -4.417 0.137 -26.936 1.00 76.94 85 GLY A N 1
ATOM 637 C CA . GLY A 1 85 ? -4.806 -1.022 -27.749 1.00 76.94 85 GLY A CA 1
ATOM 638 C C . GLY A 1 85 ? -4.408 -0.948 -29.227 1.00 76.94 85 GLY A C 1
ATOM 639 O O . GLY A 1 85 ? -4.614 -1.920 -29.946 1.00 76.94 85 GLY A O 1
ATOM 640 N N . VAL A 1 86 ? -3.797 0.151 -29.680 1.00 76.56 86 VAL A N 1
ATOM 641 C CA . VAL A 1 86 ? -3.266 0.290 -31.044 1.00 76.56 86 VAL A CA 1
ATOM 642 C C . VAL A 1 86 ? -1.767 0.006 -31.031 1.00 76.56 86 VAL A C 1
ATOM 644 O O . VAL A 1 86 ? -1.044 0.585 -30.223 1.00 76.56 86 VAL A O 1
ATOM 647 N N . GLU A 1 87 ? -1.292 -0.889 -31.900 1.00 85.50 87 GLU A N 1
ATOM 648 C CA . GLU A 1 87 ? 0.139 -1.176 -32.076 1.00 85.50 87 GLU A CA 1
ATOM 649 C C . GLU A 1 87 ? 0.833 0.046 -32.706 1.00 85.50 87 GLU A C 1
ATOM 651 O O . GLU A 1 87 ? 0.498 0.452 -33.815 1.00 85.50 87 GLU A O 1
ATOM 656 N N . VAL A 1 88 ? 1.767 0.662 -31.976 1.00 82.38 88 VAL A N 1
ATOM 657 C CA . VAL A 1 88 ? 2.459 1.905 -32.382 1.00 82.38 88 VAL A CA 1
ATOM 658 C C . VAL A 1 88 ? 3.851 1.613 -32.944 1.00 82.38 88 VAL A C 1
ATOM 660 O O . VAL A 1 88 ? 4.410 2.417 -33.685 1.00 82.38 88 VAL A O 1
ATOM 663 N N . GLY A 1 89 ? 4.424 0.455 -32.618 1.00 85.94 89 GLY A N 1
ATOM 664 C CA . GLY A 1 89 ? 5.720 0.040 -33.139 1.00 85.94 89 GLY A CA 1
ATOM 665 C C . GLY A 1 89 ? 6.264 -1.196 -32.442 1.00 85.94 89 GLY A C 1
ATOM 666 O O . GLY A 1 89 ? 5.608 -1.787 -31.585 1.00 85.94 89 GLY A O 1
ATOM 667 N N . ALA A 1 90 ? 7.486 -1.570 -32.804 1.00 85.19 90 ALA A N 1
ATOM 668 C CA . ALA A 1 90 ? 8.171 -2.727 -32.254 1.00 85.19 90 ALA A CA 1
ATOM 669 C C . ALA A 1 90 ? 9.586 -2.318 -31.825 1.00 85.19 90 ALA A C 1
ATOM 671 O O . ALA A 1 90 ? 10.275 -1.609 -32.560 1.00 85.19 90 ALA A O 1
ATOM 672 N N . ILE A 1 91 ? 10.003 -2.715 -30.625 1.00 84.44 91 ILE A N 1
ATOM 673 C CA . ILE A 1 91 ? 11.320 -2.388 -30.063 1.00 84.44 91 ILE A CA 1
ATOM 674 C C . ILE A 1 91 ? 12.005 -3.650 -29.536 1.00 84.44 91 ILE A C 1
ATOM 676 O O . ILE A 1 91 ? 11.310 -4.559 -29.080 1.00 84.44 91 ILE A O 1
ATOM 680 N N . PRO A 1 92 ? 13.347 -3.721 -29.558 1.00 81.31 92 PRO A N 1
ATOM 681 C CA . PRO A 1 92 ? 14.072 -4.841 -28.965 1.00 81.31 92 PRO A CA 1
ATOM 682 C C . PRO A 1 92 ? 13.747 -4.997 -27.475 1.00 81.31 92 PRO A C 1
ATOM 684 O O . PRO A 1 92 ? 13.579 -4.001 -26.756 1.00 81.31 92 PRO A O 1
ATOM 687 N N . GLU A 1 93 ? 13.673 -6.238 -26.998 1.00 77.00 93 GLU A N 1
ATOM 688 C CA . GLU A 1 93 ? 13.308 -6.559 -25.617 1.00 77.00 93 GLU A CA 1
ATOM 689 C C . GLU A 1 93 ? 14.254 -5.904 -24.602 1.00 77.00 93 GLU A C 1
ATOM 691 O O . GLU A 1 93 ? 13.801 -5.387 -23.580 1.00 77.00 93 GLU A O 1
ATOM 696 N N . SER A 1 94 ? 15.549 -5.818 -24.904 1.00 73.94 94 SER A N 1
ATOM 697 C CA . SER A 1 94 ? 16.537 -5.154 -24.046 1.00 73.94 94 SER A CA 1
ATOM 698 C C . SER A 1 94 ? 16.270 -3.656 -23.857 1.00 73.94 94 SER A C 1
ATOM 700 O O . SER A 1 94 ? 16.393 -3.125 -22.745 1.00 73.94 94 SER A O 1
ATOM 702 N N . VAL A 1 95 ? 15.849 -2.968 -24.923 1.00 78.38 95 VAL A N 1
ATOM 703 C CA . VAL A 1 95 ? 15.475 -1.548 -24.903 1.00 78.38 95 VAL A CA 1
ATOM 704 C C . VAL A 1 95 ? 14.194 -1.373 -24.096 1.00 78.38 95 VAL A C 1
ATOM 706 O O . VAL A 1 95 ? 14.129 -0.500 -23.228 1.00 78.38 95 VAL A O 1
ATOM 709 N N . TYR A 1 96 ? 13.208 -2.246 -24.305 1.00 78.19 96 TYR A N 1
ATOM 710 C CA . TYR A 1 96 ? 11.969 -2.250 -23.530 1.00 78.19 96 TYR A CA 1
ATOM 711 C C . TYR A 1 96 ? 12.217 -2.503 -22.035 1.00 78.19 96 TYR A C 1
ATOM 713 O O . TYR A 1 96 ? 11.696 -1.780 -21.183 1.00 78.19 96 TYR A O 1
ATOM 721 N N . ALA A 1 97 ? 13.055 -3.482 -21.691 1.00 71.62 97 ALA A N 1
ATOM 722 C CA . ALA A 1 97 ? 13.386 -3.826 -20.313 1.00 71.62 97 ALA A CA 1
ATOM 723 C C . ALA A 1 97 ? 14.125 -2.678 -19.600 1.00 71.62 97 ALA A C 1
ATOM 725 O O . ALA A 1 97 ? 13.839 -2.378 -18.434 1.00 71.62 97 ALA A O 1
ATOM 726 N N . ARG A 1 98 ? 15.014 -1.969 -20.310 1.00 77.19 98 ARG A N 1
ATOM 727 C CA . ARG A 1 98 ? 15.680 -0.759 -19.804 1.00 77.19 98 ARG A CA 1
ATOM 728 C C . ARG A 1 98 ? 14.694 0.387 -19.586 1.00 77.19 98 ARG A C 1
ATOM 730 O O . ARG A 1 98 ? 14.678 0.957 -18.496 1.00 77.19 98 ARG A O 1
ATOM 737 N N . MET A 1 99 ? 13.829 0.671 -20.561 1.00 76.19 99 MET A N 1
ATOM 738 C CA . MET A 1 99 ? 12.769 1.680 -20.425 1.00 76.19 99 MET A CA 1
ATOM 739 C C . MET A 1 99 ? 11.850 1.368 -19.241 1.00 76.19 99 MET A C 1
ATOM 741 O O . MET A 1 99 ? 11.505 2.255 -18.461 1.00 76.19 99 MET A O 1
ATOM 745 N N . ARG A 1 100 ? 11.506 0.093 -19.036 1.00 74.00 100 ARG A N 1
ATOM 746 C CA . ARG A 1 100 ? 10.700 -0.346 -17.894 1.00 74.00 100 ARG A CA 1
ATOM 747 C C . ARG A 1 100 ? 11.400 -0.068 -16.564 1.00 74.00 100 ARG A C 1
ATOM 749 O O . ARG A 1 100 ? 10.756 0.428 -15.645 1.00 74.00 100 ARG A O 1
ATOM 756 N N . MET A 1 101 ? 12.704 -0.312 -16.457 1.00 72.00 101 MET A N 1
ATOM 757 C CA . MET A 1 101 ? 13.476 0.016 -15.253 1.00 72.00 101 MET A CA 1
ATOM 758 C C . MET A 1 101 ? 13.588 1.525 -15.008 1.00 72.00 101 MET A C 1
ATOM 760 O O . MET A 1 101 ? 13.483 1.964 -13.863 1.00 72.00 101 MET A O 1
ATOM 764 N N . GLU A 1 102 ? 13.803 2.323 -16.051 1.00 74.81 102 GLU A N 1
ATOM 765 C CA . GLU A 1 102 ? 13.853 3.784 -15.930 1.00 74.81 102 GLU A CA 1
ATOM 766 C C . GLU A 1 102 ? 12.494 4.338 -15.495 1.00 74.81 102 GLU A C 1
ATOM 768 O O . GLU A 1 102 ? 12.423 5.098 -14.530 1.00 7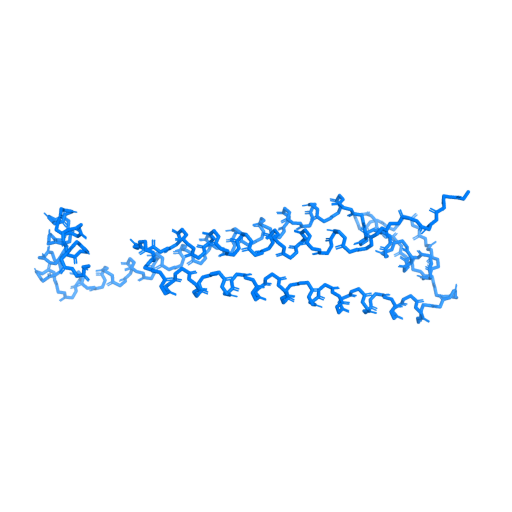4.81 102 GLU A O 1
ATOM 773 N N . SER A 1 103 ? 11.409 3.860 -16.108 1.00 71.19 103 SER A N 1
ATOM 774 C CA . SER A 1 103 ? 10.040 4.234 -15.740 1.00 71.19 103 SER A CA 1
ATOM 775 C C . SER A 1 103 ? 9.676 3.816 -14.310 1.00 71.19 103 SER A C 1
A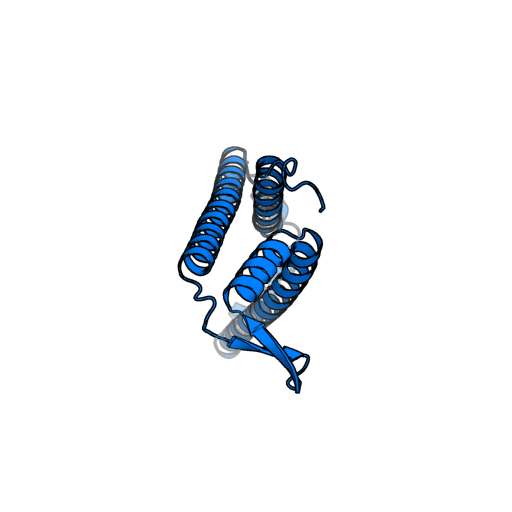TOM 777 O O . SER A 1 103 ? 8.982 4.556 -13.615 1.00 71.19 103 SER A O 1
ATOM 779 N N . ALA A 1 104 ? 10.188 2.672 -13.839 1.00 66.50 104 ALA A N 1
ATOM 780 C CA . ALA A 1 104 ? 10.020 2.196 -12.469 1.00 66.50 104 ALA A CA 1
ATOM 781 C C . ALA A 1 104 ? 10.853 2.991 -11.452 1.00 66.50 104 ALA A C 1
ATOM 783 O O . ALA A 1 104 ? 10.608 2.888 -10.255 1.00 66.50 104 ALA A O 1
ATOM 784 N N . ASN A 1 105 ? 11.840 3.777 -11.886 1.00 67.88 105 ASN A N 1
ATOM 785 C CA . ASN A 1 105 ? 12.613 4.673 -11.024 1.00 67.88 105 ASN A CA 1
ATOM 786 C C . ASN A 1 105 ? 12.162 6.139 -11.134 1.00 67.88 105 ASN A C 1
ATOM 788 O O . ASN A 1 105 ? 12.736 7.001 -10.462 1.00 67.88 105 ASN A O 1
ATOM 792 N N . ASP A 1 106 ? 11.152 6.437 -11.957 1.00 69.06 106 ASP A N 1
ATOM 793 C CA . ASP A 1 106 ? 10.616 7.786 -12.094 1.00 69.06 106 ASP A CA 1
ATOM 794 C C . ASP A 1 106 ? 9.673 8.117 -10.918 1.00 69.06 106 ASP A C 1
ATOM 796 O O . ASP A 1 106 ? 8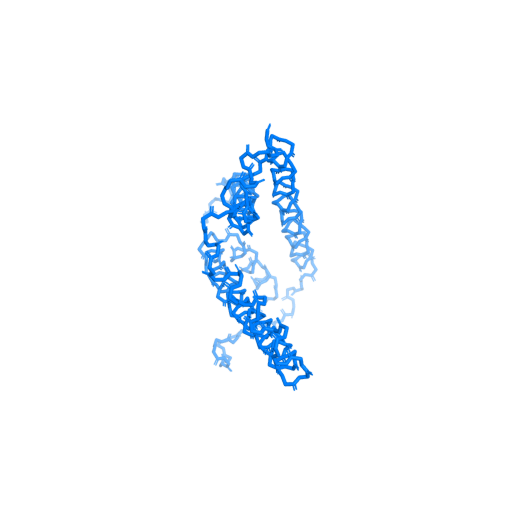.602 7.509 -10.814 1.00 69.06 106 ASP A O 1
ATOM 800 N N . PRO A 1 107 ? 10.014 9.093 -10.046 1.00 61.81 107 PRO A N 1
ATOM 801 C CA . PRO A 1 107 ? 9.170 9.518 -8.922 1.00 61.81 107 PRO A CA 1
ATOM 802 C C . PRO A 1 107 ? 7.741 9.915 -9.329 1.00 61.81 107 PRO A C 1
ATOM 804 O O . PRO A 1 107 ? 6.819 9.780 -8.526 1.00 61.81 107 PRO A O 1
ATOM 807 N N . ARG A 1 108 ? 7.521 10.373 -10.567 1.00 69.06 108 ARG A N 1
ATOM 808 C CA . ARG A 1 108 ? 6.189 10.770 -11.055 1.00 69.06 108 ARG A CA 1
ATOM 809 C C . ARG A 1 108 ? 5.268 9.571 -11.255 1.00 69.06 108 ARG A C 1
ATOM 811 O O . ARG A 1 108 ? 4.090 9.637 -10.906 1.00 69.06 108 ARG A O 1
ATOM 818 N N . ASN A 1 109 ? 5.817 8.457 -11.734 1.00 67.19 109 ASN A N 1
ATOM 819 C CA . ASN A 1 109 ? 5.064 7.215 -11.881 1.00 67.19 109 ASN A CA 1
ATOM 820 C C . ASN A 1 109 ? 4.684 6.621 -10.526 1.00 67.19 109 ASN A C 1
ATOM 822 O O . ASN A 1 109 ? 3.600 6.058 -10.401 1.00 67.19 109 ASN A O 1
ATOM 826 N N . TYR A 1 110 ? 5.520 6.802 -9.498 1.00 59.88 110 TYR A N 1
ATOM 827 C CA . TYR A 1 110 ? 5.169 6.393 -8.136 1.00 59.88 110 TYR A CA 1
ATOM 828 C C . TYR A 1 110 ? 3.941 7.138 -7.613 1.00 59.88 110 TYR A C 1
ATOM 830 O O . TYR A 1 110 ? 3.062 6.507 -7.037 1.00 59.88 110 TYR A O 1
ATOM 838 N N . LEU A 1 111 ? 3.840 8.452 -7.843 1.00 59.53 111 LEU A N 1
ATOM 839 C CA . LEU A 1 111 ? 2.656 9.223 -7.451 1.00 59.53 111 LEU A CA 1
ATOM 840 C C . LEU A 1 111 ? 1.409 8.763 -8.214 1.00 59.53 111 LEU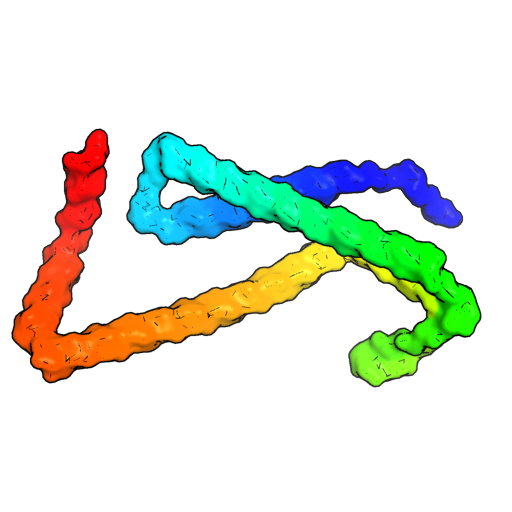 A C 1
ATOM 842 O O . LEU A 1 111 ? 0.379 8.511 -7.596 1.00 59.53 111 LEU A O 1
ATOM 846 N N . ALA A 1 112 ? 1.502 8.584 -9.534 1.00 64.94 112 ALA A N 1
ATOM 847 C CA . ALA A 1 112 ? 0.378 8.112 -10.348 1.00 64.94 112 ALA A CA 1
ATOM 848 C C . ALA A 1 112 ? -0.102 6.705 -9.937 1.00 64.94 112 ALA A C 1
ATOM 850 O O . ALA A 1 112 ? -1.306 6.456 -9.822 1.00 64.94 112 ALA A O 1
ATOM 851 N N . GLN A 1 113 ? 0.828 5.790 -9.651 1.00 63.47 113 GLN A N 1
ATOM 852 C CA . GLN A 1 113 ? 0.505 4.461 -9.131 1.00 63.47 113 GLN A CA 1
ATOM 853 C C . GLN A 1 113 ? -0.072 4.537 -7.717 1.00 63.47 113 GLN A C 1
ATOM 855 O O . GLN A 1 113 ? -1.054 3.856 -7.442 1.00 63.47 113 GLN A O 1
ATOM 860 N N . ALA A 1 114 ? 0.460 5.400 -6.848 1.00 61.91 114 ALA A N 1
ATOM 861 C CA . ALA A 1 114 ? -0.076 5.609 -5.509 1.00 61.91 114 ALA A CA 1
ATOM 862 C C . ALA A 1 114 ? -1.528 6.099 -5.556 1.00 61.91 114 ALA A C 1
ATOM 864 O O . ALA A 1 114 ? -2.370 5.524 -4.877 1.00 61.91 114 ALA A O 1
ATOM 865 N N . PHE A 1 115 ? -1.864 7.078 -6.401 1.00 67.12 115 PHE A N 1
ATOM 866 C CA . PHE A 1 115 ? -3.251 7.534 -6.561 1.00 67.12 115 PHE A CA 1
ATOM 867 C C . PHE A 1 115 ? -4.173 6.439 -7.092 1.00 67.12 115 PHE A C 1
ATOM 869 O O . PHE A 1 115 ? -5.295 6.293 -6.613 1.00 67.12 115 PHE A O 1
ATOM 876 N N . THR A 1 116 ? -3.692 5.638 -8.040 1.00 70.19 116 THR A N 1
ATOM 877 C CA . THR A 1 116 ? -4.464 4.520 -8.596 1.00 70.19 116 THR A CA 1
ATOM 878 C C . THR A 1 116 ? -4.725 3.447 -7.537 1.00 70.19 116 THR A C 1
ATOM 880 O O . THR A 1 116 ? -5.849 2.970 -7.394 1.00 70.19 116 THR A O 1
ATOM 883 N N . VAL A 1 117 ? -3.707 3.102 -6.743 1.00 64.69 117 VAL A N 1
ATOM 884 C CA . VAL A 1 117 ? -3.807 2.137 -5.640 1.00 64.69 117 VAL A CA 1
ATOM 885 C C . VAL A 1 117 ? -4.699 2.673 -4.523 1.00 64.69 117 VAL A C 1
ATOM 887 O O . VAL A 1 117 ? -5.559 1.942 -4.044 1.00 64.69 117 VAL A O 1
ATOM 890 N N . VAL A 1 118 ? -4.562 3.944 -4.141 1.00 68.12 118 VAL A N 1
ATOM 891 C CA . VAL A 1 118 ? -5.437 4.601 -3.157 1.00 68.12 118 VAL A CA 1
ATOM 892 C C . VAL A 1 118 ? -6.883 4.615 -3.647 1.00 68.12 118 VAL A C 1
ATOM 894 O O . VAL A 1 118 ? -7.780 4.308 -2.870 1.00 68.12 118 VAL A O 1
ATOM 897 N N . GLY A 1 119 ? -7.120 4.902 -4.929 1.00 66.94 119 GLY A N 1
ATOM 898 C CA . GLY A 1 119 ? -8.449 4.845 -5.540 1.00 66.94 119 GLY A CA 1
ATOM 899 C C . GLY A 1 119 ? -9.048 3.434 -5.555 1.00 66.94 119 GLY A C 1
ATOM 900 O O . GLY A 1 119 ? -10.233 3.252 -5.280 1.00 66.94 119 GLY A O 1
ATOM 901 N N . ALA A 1 120 ? -8.238 2.410 -5.829 1.00 64.62 120 ALA A N 1
ATOM 902 C CA . ALA A 1 120 ? -8.683 1.021 -5.764 1.00 64.62 120 ALA A CA 1
ATOM 903 C C . ALA A 1 120 ? -8.982 0.587 -4.317 1.00 64.62 120 ALA A C 1
ATOM 905 O O . ALA A 1 120 ? -10.039 0.015 -4.044 1.00 64.62 120 ALA A O 1
ATOM 906 N N . LEU A 1 121 ? -8.086 0.904 -3.377 1.00 63.97 121 LEU A N 1
ATOM 907 C CA . LEU A 1 121 ? -8.249 0.603 -1.954 1.00 63.97 121 LEU A CA 1
ATOM 908 C C . LEU A 1 121 ? -9.463 1.315 -1.360 1.00 63.97 121 LEU A C 1
ATOM 910 O O . LEU A 1 121 ? -10.213 0.687 -0.620 1.00 63.97 121 LEU A O 1
ATOM 914 N N . SER A 1 122 ? -9.701 2.584 -1.700 1.00 66.50 122 SER A N 1
ATOM 915 C CA . SER A 1 122 ? -10.863 3.332 -1.211 1.00 66.50 122 SER A CA 1
ATOM 916 C C . SER A 1 122 ? -12.169 2.726 -1.715 1.00 66.50 122 SER A C 1
ATOM 918 O O . SER A 1 122 ? -13.104 2.557 -0.936 1.00 66.50 122 SER A O 1
ATOM 920 N N . ARG A 1 123 ? -12.223 2.296 -2.981 1.00 71.94 123 ARG A N 1
ATOM 921 C CA . ARG A 1 123 ? -13.383 1.585 -3.529 1.00 71.94 123 ARG A CA 1
ATOM 922 C C . ARG A 1 123 ? -13.641 0.266 -2.800 1.00 71.94 123 ARG A C 1
ATOM 924 O O . ARG A 1 123 ? -14.786 -0.018 -2.454 1.00 71.94 123 ARG A O 1
ATOM 931 N N . HIS A 1 124 ? -12.601 -0.529 -2.550 1.00 64.12 124 HIS A N 1
ATOM 932 C CA . HIS A 1 124 ? -12.736 -1.781 -1.802 1.00 64.12 124 HIS A CA 1
ATOM 933 C C . HIS A 1 124 ? -13.122 -1.547 -0.339 1.00 64.12 124 HIS A C 1
ATOM 935 O O . HIS A 1 124 ? -13.962 -2.275 0.183 1.00 64.12 124 HIS A O 1
ATOM 941 N N . ALA A 1 125 ? -12.577 -0.512 0.299 1.00 65.56 125 ALA A N 1
ATOM 942 C CA . ALA A 1 125 ? -12.935 -0.124 1.657 1.00 65.56 125 ALA A CA 1
ATOM 943 C C . ALA A 1 125 ? -14.402 0.320 1.753 1.00 65.56 125 ALA A C 1
ATOM 945 O O . ALA A 1 125 ? -15.109 -0.119 2.655 1.00 65.56 125 ALA A O 1
ATOM 946 N N . LEU A 1 126 ? -14.889 1.120 0.797 1.00 73.38 126 LEU A N 1
ATOM 947 C CA . LEU A 1 126 ? -16.295 1.530 0.723 1.00 73.38 126 LEU A CA 1
ATOM 948 C C . LEU A 1 126 ? -17.231 0.338 0.510 1.00 73.38 126 LEU A C 1
ATOM 950 O O . LEU A 1 126 ? -18.268 0.249 1.164 1.00 73.38 126 LEU A O 1
ATOM 954 N N . LEU A 1 127 ? -16.856 -0.601 -0.363 1.00 78.56 127 LEU A N 1
ATOM 955 C CA . LEU A 1 127 ? -17.607 -1.843 -0.562 1.00 78.56 127 LEU A CA 1
ATOM 956 C C . LEU A 1 127 ? -17.651 -2.686 0.716 1.00 78.56 127 LEU A C 1
ATOM 958 O O . LEU A 1 127 ? -18.728 -3.105 1.131 1.00 78.56 127 LEU A O 1
ATOM 962 N N . ALA A 1 128 ? -16.504 -2.899 1.364 1.00 67.62 128 ALA A N 1
ATOM 963 C CA . ALA A 1 128 ? -16.422 -3.655 2.610 1.00 67.62 128 ALA A CA 1
ATOM 964 C C . ALA A 1 128 ? -17.244 -2.997 3.728 1.00 67.62 128 ALA A C 1
ATOM 966 O O . ALA A 1 128 ? -17.970 -3.682 4.449 1.00 67.62 128 ALA A O 1
ATOM 967 N N . PHE A 1 129 ? -17.187 -1.668 3.835 1.00 73.19 129 PHE A N 1
ATOM 968 C CA . PHE A 1 129 ? -18.002 -0.901 4.770 1.00 73.19 129 PHE A CA 1
ATOM 969 C C . PHE A 1 129 ? -19.498 -1.072 4.487 1.00 73.19 129 PHE A C 1
ATOM 971 O O . PHE A 1 129 ? -20.255 -1.394 5.399 1.00 73.19 129 PHE A O 1
ATOM 978 N N . GLY A 1 130 ? -19.921 -0.935 3.227 1.00 79.19 130 GLY A N 1
ATOM 979 C CA . GLY A 1 130 ? -21.317 -1.117 2.825 1.00 79.19 130 GLY A CA 1
ATOM 980 C C . GLY A 1 130 ? -21.848 -2.515 3.146 1.00 79.19 130 GLY A C 1
ATOM 981 O O . GLY A 1 130 ? -22.926 -2.645 3.720 1.00 79.19 130 GLY A O 1
ATOM 982 N N . VAL A 1 131 ? -21.067 -3.560 2.854 1.00 80.50 131 VAL A N 1
ATOM 983 C CA . VAL A 1 131 ? -21.423 -4.949 3.188 1.00 80.50 131 VAL A CA 1
ATOM 984 C C . VAL A 1 131 ? -21.528 -5.140 4.700 1.00 80.50 131 VAL A C 1
ATOM 986 O O . VAL A 1 131 ? -22.498 -5.722 5.177 1.00 80.50 131 VAL A O 1
ATOM 989 N N . THR A 1 132 ? -20.575 -4.612 5.466 1.00 71.94 132 THR A N 1
ATOM 990 C CA . THR A 1 132 ? -20.583 -4.724 6.932 1.00 71.94 132 THR A CA 1
ATOM 991 C C . THR A 1 132 ? -21.806 -4.029 7.529 1.00 71.94 132 THR A C 1
ATOM 993 O O . THR A 1 132 ? -22.513 -4.618 8.343 1.00 71.94 132 THR A O 1
ATOM 996 N N . MET A 1 133 ? -22.113 -2.810 7.075 1.00 73.44 133 MET A N 1
ATOM 997 C CA . MET A 1 133 ? -23.303 -2.068 7.497 1.00 73.44 133 MET A CA 1
ATOM 998 C C . MET A 1 133 ? -24.596 -2.796 7.137 1.00 73.44 133 MET A C 1
ATOM 1000 O O . MET A 1 133 ? -25.514 -2.833 7.952 1.00 73.44 133 MET A O 1
ATOM 1004 N N . PHE A 1 134 ? -24.666 -3.405 5.953 1.00 84.06 134 PHE A N 1
ATOM 1005 C CA . PHE A 1 134 ? -25.817 -4.204 5.546 1.00 84.06 134 PHE A CA 1
ATOM 1006 C C . PHE A 1 134 ? -26.019 -5.420 6.458 1.00 84.06 134 PHE A C 1
ATOM 1008 O O . PHE A 1 134 ? -27.131 -5.654 6.922 1.00 84.06 134 PHE A O 1
ATOM 1015 N N . VAL A 1 135 ? -24.950 -6.160 6.767 1.00 81.44 135 VAL A N 1
ATOM 1016 C CA . VAL A 1 135 ? -25.006 -7.317 7.676 1.00 81.44 135 VAL A CA 1
ATOM 1017 C C . VAL A 1 135 ? -25.447 -6.893 9.076 1.00 81.44 135 VAL A C 1
ATOM 1019 O O . VAL A 1 135 ? -26.321 -7.530 9.659 1.00 81.44 135 VAL A O 1
ATOM 1022 N N . ILE A 1 136 ? -24.898 -5.793 9.596 1.00 75.56 136 ILE A N 1
ATOM 1023 C CA . ILE A 1 136 ? -25.290 -5.235 10.895 1.00 75.56 136 ILE A CA 1
ATOM 1024 C C . ILE A 1 136 ? -26.771 -4.835 10.883 1.00 75.56 136 ILE A C 1
ATOM 1026 O O . ILE A 1 136 ? -27.511 -5.193 11.795 1.00 75.56 136 ILE A O 1
ATOM 1030 N N . ALA A 1 137 ? -27.229 -4.132 9.846 1.00 79.75 137 ALA A N 1
ATOM 1031 C CA . ALA A 1 137 ? -28.622 -3.715 9.723 1.00 79.75 137 ALA A CA 1
ATOM 1032 C C . ALA A 1 137 ? -29.578 -4.914 9.632 1.00 79.75 137 ALA A C 1
ATOM 1034 O O . ALA A 1 137 ? -30.605 -4.928 10.306 1.00 79.75 137 ALA A O 1
ATOM 1035 N N . ALA A 1 138 ? -29.227 -5.936 8.848 1.00 82.81 138 ALA A N 1
ATOM 1036 C CA . ALA A 1 138 ? -30.001 -7.168 8.737 1.00 82.81 138 ALA A CA 1
ATOM 1037 C C . ALA A 1 138 ? -30.066 -7.923 10.073 1.00 82.81 138 ALA A C 1
ATOM 1039 O O . ALA A 1 138 ? -31.131 -8.410 10.449 1.00 82.81 138 ALA A O 1
ATOM 1040 N N . TYR A 1 139 ? -28.955 -7.970 10.812 1.00 79.81 139 TYR A N 1
ATOM 1041 C CA . TYR A 1 139 ? -28.905 -8.543 12.155 1.00 79.81 139 TYR A CA 1
ATOM 1042 C C . TYR A 1 139 ? -29.840 -7.801 13.117 1.00 79.81 139 TYR A C 1
ATOM 1044 O O . TYR A 1 139 ? -30.707 -8.425 13.724 1.00 79.81 139 TYR A O 1
ATOM 1052 N N . PHE A 1 140 ? -29.739 -6.469 13.196 1.00 76.75 140 PHE A N 1
ATOM 1053 C CA . PHE A 1 140 ? -30.620 -5.664 14.048 1.00 76.75 140 PHE A CA 1
ATOM 1054 C C . PHE A 1 140 ? -32.093 -5.810 13.662 1.00 76.75 140 PHE A C 1
ATOM 1056 O O . PHE A 1 140 ? -32.938 -5.947 14.543 1.00 76.75 140 PHE A O 1
ATOM 1063 N N . LEU A 1 141 ? -32.409 -5.827 12.364 1.00 83.25 141 LEU A N 1
ATOM 1064 C CA . LEU A 1 141 ? -33.770 -6.057 11.883 1.00 83.25 141 LEU A CA 1
ATOM 1065 C C . LEU A 1 141 ? -34.291 -7.437 12.313 1.00 83.25 141 LEU A C 1
ATOM 1067 O O . LEU A 1 141 ? -35.426 -7.546 12.770 1.00 83.25 141 LEU A O 1
ATOM 1071 N N . GLY A 1 142 ? -33.456 -8.476 12.226 1.00 82.00 142 GLY A N 1
ATOM 1072 C CA . GLY A 1 142 ? -33.777 -9.815 12.718 1.00 82.00 142 GLY A CA 1
ATOM 1073 C C . GLY A 1 142 ? -34.056 -9.838 14.223 1.00 82.00 142 GLY A C 1
ATOM 1074 O O . GLY A 1 142 ? -35.079 -10.377 14.646 1.00 82.00 142 GLY A O 1
ATOM 1075 N N . CYS A 1 143 ? -33.204 -9.195 15.027 1.00 76.81 143 CYS A N 1
ATOM 1076 C CA . CYS A 1 143 ? -33.413 -9.051 16.471 1.00 76.81 143 CYS A CA 1
ATOM 1077 C C . CYS A 1 143 ? -34.731 -8.332 16.787 1.00 76.81 143 CYS A C 1
ATOM 1079 O O . CYS A 1 143 ? -35.502 -8.809 17.616 1.00 76.81 143 CYS A O 1
ATOM 1081 N N . PHE A 1 144 ? -35.042 -7.246 16.074 1.00 77.44 144 PHE A N 1
ATOM 1082 C CA . PHE A 1 144 ? -36.297 -6.509 16.231 1.00 77.44 144 PHE A CA 1
ATOM 1083 C C . PHE A 1 144 ? -37.539 -7.342 15.913 1.00 77.44 144 PHE A C 1
ATOM 1085 O O . PHE A 1 144 ? -38.548 -7.212 16.604 1.00 77.44 144 PHE A O 1
ATOM 1092 N N . LEU A 1 145 ? -37.481 -8.174 14.872 1.00 81.19 145 LEU A N 1
ATOM 1093 C CA . LEU A 1 145 ? -38.601 -9.027 14.475 1.00 81.19 145 LEU A CA 1
ATOM 1094 C C . LEU A 1 145 ? -38.818 -10.190 15.452 1.00 81.19 145 LEU A C 1
ATOM 1096 O O . LEU A 1 145 ? -39.961 -10.585 15.669 1.00 81.19 145 LEU A O 1
ATOM 1100 N N . MET A 1 146 ? -37.748 -10.731 16.042 1.00 80.00 146 MET A N 1
ATOM 1101 C CA . MET A 1 146 ? -37.831 -11.871 16.964 1.00 80.00 146 MET A CA 1
ATOM 1102 C C . MET A 1 146 ? -38.080 -11.465 18.422 1.00 80.00 146 MET A C 1
ATOM 1104 O O . MET A 1 146 ? -38.816 -12.152 19.125 1.00 80.00 146 MET A O 1
ATOM 1108 N N . PHE A 1 147 ? -37.516 -10.340 18.873 1.00 78.50 147 PHE A N 1
ATOM 1109 C CA . PHE A 1 147 ? -37.580 -9.873 20.264 1.00 78.50 147 PHE A CA 1
ATOM 1110 C C . PHE A 1 147 ? -37.886 -8.366 20.340 1.00 78.50 147 PHE A C 1
ATOM 1112 O O . PHE A 1 147 ? -37.056 -7.573 20.798 1.00 78.50 147 PHE A O 1
ATOM 1119 N N . PRO A 1 148 ? -39.079 -7.924 19.902 1.00 71.56 148 PRO A N 1
ATOM 1120 C CA . PRO A 1 148 ? -39.380 -6.504 19.713 1.00 71.56 148 PRO A CA 1
ATOM 1121 C C . PRO A 1 148 ? -39.306 -5.674 21.003 1.00 71.56 148 PRO A C 1
ATOM 1123 O O . PRO A 1 148 ? -38.883 -4.518 20.956 1.00 71.56 148 PRO A O 1
ATOM 1126 N N . GLN A 1 149 ? -39.678 -6.246 22.156 1.00 71.81 149 GLN A N 1
ATOM 1127 C CA . GLN A 1 149 ? -39.705 -5.533 23.444 1.00 71.81 149 GLN A CA 1
ATOM 1128 C C . GLN A 1 149 ? -38.327 -5.409 24.113 1.00 71.81 149 GLN A C 1
ATOM 1130 O O . GLN A 1 149 ? -38.051 -4.400 24.757 1.00 71.81 149 GLN A O 1
ATOM 1135 N N . GLU A 1 150 ? -37.445 -6.398 23.950 1.00 68.50 150 GLU A N 1
ATOM 1136 C CA . GLU A 1 150 ? -36.080 -6.341 24.494 1.00 68.50 150 GLU A CA 1
ATOM 1137 C C . GLU A 1 150 ? -35.179 -5.459 23.618 1.00 68.50 150 GLU A C 1
ATOM 1139 O O . GLU A 1 150 ? -34.458 -4.604 24.131 1.00 68.50 150 GLU A O 1
ATOM 1144 N N . SER A 1 151 ? -35.329 -5.561 22.292 1.00 61.69 151 SER A N 1
ATOM 1145 C CA . SER A 1 151 ? -34.566 -4.775 21.310 1.00 61.69 151 SER A CA 1
ATOM 1146 C C . SER A 1 151 ? -34.829 -3.271 21.419 1.00 61.69 151 SER A C 1
ATOM 1148 O O . SER A 1 151 ? -33.905 -2.461 21.351 1.00 61.69 151 SER A O 1
ATOM 1150 N N . THR A 1 152 ? -36.091 -2.870 21.619 1.00 65.44 152 THR A N 1
ATOM 1151 C CA . THR A 1 152 ? -36.438 -1.455 21.845 1.00 65.44 152 THR A CA 1
ATOM 1152 C C . THR A 1 152 ? -35.840 -0.935 23.146 1.00 65.44 152 THR A C 1
ATOM 1154 O O . THR A 1 152 ? -35.376 0.202 23.184 1.00 65.44 152 THR A O 1
ATOM 1157 N N . ARG A 1 153 ? -35.795 -1.759 24.198 1.00 62.69 153 ARG A N 1
ATOM 1158 C CA . ARG A 1 153 ? -35.218 -1.382 25.492 1.00 62.69 153 ARG A CA 1
ATOM 1159 C C . ARG A 1 153 ? -33.702 -1.199 25.405 1.00 62.69 153 ARG A C 1
ATOM 1161 O O . ARG A 1 153 ? -33.206 -0.200 25.915 1.00 62.69 153 ARG A O 1
ATOM 1168 N N . GLU A 1 154 ? -32.989 -2.089 24.711 1.00 66.00 154 GLU A N 1
ATOM 1169 C CA . GLU A 1 154 ? -31.542 -1.961 24.478 1.00 66.00 154 GLU A CA 1
ATOM 1170 C C . GLU A 1 154 ? -31.175 -0.791 23.556 1.00 66.00 154 GLU A C 1
ATOM 1172 O O . GLU A 1 154 ? -30.187 -0.096 23.783 1.00 66.00 154 GLU A O 1
ATOM 1177 N N . LEU A 1 155 ? -31.972 -0.507 22.527 1.00 63.88 155 LEU A N 1
ATOM 1178 C CA . LEU A 1 155 ? -31.707 0.655 21.676 1.00 63.88 155 LEU A CA 1
ATOM 1179 C C . LEU A 1 155 ? -31.990 1.961 22.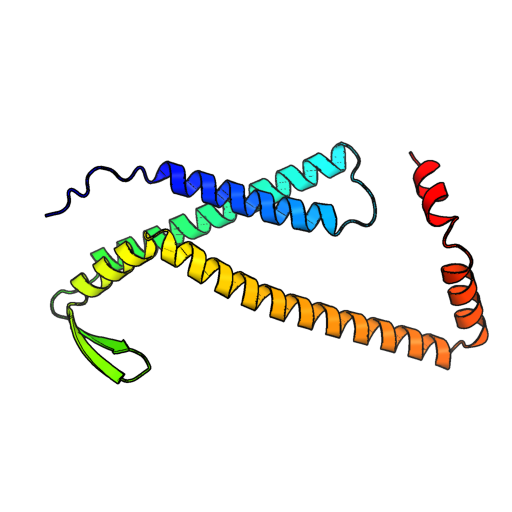406 1.00 63.88 155 LEU A C 1
ATOM 1181 O O . LEU A 1 155 ? -31.199 2.896 22.305 1.00 63.88 155 LEU A O 1
ATOM 1185 N N . VAL A 1 156 ? -33.057 2.020 23.204 1.00 66.44 156 VAL A N 1
ATOM 1186 C CA . VAL A 1 156 ? -33.312 3.174 24.069 1.00 66.44 156 VAL A CA 1
ATOM 1187 C C . VAL A 1 156 ? -32.173 3.359 25.068 1.00 66.44 156 VAL A C 1
ATOM 1189 O O . VAL A 1 156 ? -31.764 4.493 25.257 1.00 66.44 156 VAL A O 1
ATOM 1192 N N . THR A 1 157 ? -31.583 2.314 25.654 1.00 64.75 157 THR A N 1
ATOM 1193 C CA . THR A 1 157 ? -30.419 2.492 26.546 1.00 64.75 157 THR A CA 1
ATOM 1194 C C . THR A 1 157 ? -29.157 2.929 25.795 1.00 64.75 157 THR A C 1
ATOM 1196 O O . THR A 1 157 ? -28.455 3.818 26.278 1.00 64.75 157 THR A O 1
ATOM 1199 N N . ILE A 1 158 ? -28.897 2.401 24.593 1.00 62.56 158 ILE A N 1
ATOM 1200 C CA . ILE A 1 158 ? -27.770 2.819 23.738 1.00 62.56 158 ILE A CA 1
ATOM 1201 C C . ILE A 1 158 ? -27.896 4.293 23.313 1.00 62.56 158 ILE A C 1
ATOM 1203 O O . ILE A 1 158 ? -26.890 5.003 23.292 1.00 62.56 158 ILE A O 1
ATOM 1207 N N . PHE A 1 159 ? -29.107 4.766 23.001 1.00 61.56 159 PHE A N 1
ATOM 1208 C CA . PHE A 1 159 ? -29.359 6.147 22.565 1.00 61.56 159 PHE A CA 1
ATOM 1209 C C . PHE A 1 159 ? -29.655 7.129 23.710 1.00 61.56 159 PHE A C 1
ATOM 1211 O O . PHE A 1 159 ? -29.424 8.323 23.542 1.00 61.56 159 PHE A O 1
ATOM 1218 N N . ALA A 1 160 ? -30.127 6.663 24.871 1.00 60.00 160 ALA A N 1
ATOM 1219 C CA . ALA A 1 160 ? -30.380 7.495 26.053 1.00 60.00 160 ALA A CA 1
ATOM 1220 C C . ALA A 1 160 ? -29.128 7.711 26.916 1.00 60.00 160 ALA A C 1
ATOM 1222 O O . ALA A 1 160 ? -29.118 8.610 27.754 1.00 60.00 160 ALA A O 1
ATOM 1223 N N . GLN A 1 161 ? -28.057 6.939 26.702 1.00 54.38 161 GLN A N 1
ATOM 1224 C CA . GLN A 1 161 ? -26.764 7.141 27.363 1.00 54.38 161 GLN A CA 1
ATOM 1225 C C . GLN A 1 161 ? -25.639 7.559 26.395 1.00 54.38 161 GLN A C 1
ATOM 1227 O O . GLN A 1 161 ? -24.613 6.881 26.314 1.00 54.38 161 GLN A O 1
ATOM 1232 N N . PRO A 1 162 ? -25.738 8.709 25.701 1.00 52.12 162 PRO A N 1
ATOM 1233 C CA . PRO A 1 162 ? -24.572 9.275 25.031 1.00 52.12 162 PRO A CA 1
ATOM 1234 C C . PRO A 1 162 ? -23.526 9.777 26.048 1.00 52.12 162 PRO A C 1
ATOM 1236 O O . PRO A 1 162 ? -22.336 9.776 25.750 1.00 52.12 162 PRO A O 1
ATOM 1239 N N . ALA A 1 163 ? -23.949 10.150 27.265 1.00 48.00 163 ALA A N 1
ATOM 1240 C CA . ALA A 1 163 ? -23.080 10.730 28.295 1.00 48.00 163 ALA A CA 1
ATOM 1241 C C . ALA A 1 163 ? -22.271 9.694 29.107 1.00 48.00 163 ALA A C 1
ATOM 1243 O O . ALA A 1 163 ? -21.120 9.948 29.444 1.00 48.00 163 ALA A O 1
ATOM 1244 N N . ALA A 1 164 ? -22.811 8.495 29.366 1.00 44.47 164 ALA A N 1
ATOM 1245 C CA . ALA A 1 164 ? -22.149 7.507 30.233 1.00 44.47 164 ALA A CA 1
ATOM 1246 C C . ALA A 1 164 ? -20.982 6.753 29.559 1.00 44.47 164 ALA A C 1
ATOM 1248 O O . ALA A 1 164 ? -20.182 6.107 30.236 1.00 44.47 164 ALA A O 1
ATOM 1249 N N . ARG A 1 165 ? -20.840 6.844 28.226 1.00 50.44 165 ARG A N 1
ATOM 1250 C CA . ARG A 1 165 ? -19.703 6.240 27.506 1.00 50.44 165 ARG A CA 1
ATOM 1251 C C . ARG A 1 165 ? -18.387 6.997 27.690 1.00 50.44 165 ARG A C 1
ATOM 1253 O O . ARG A 1 165 ? -17.339 6.397 27.467 1.00 50.44 165 ARG A O 1
ATOM 1260 N N . PHE A 1 166 ? -18.418 8.260 28.118 1.00 46.69 166 PHE A N 1
ATOM 1261 C CA . PHE A 1 166 ? -17.196 9.007 28.434 1.00 46.69 166 PHE A CA 1
ATOM 1262 C C . PHE A 1 166 ? -16.717 8.771 29.877 1.00 46.69 166 PHE A C 1
ATOM 1264 O O . PHE A 1 166 ? -15.511 8.683 30.101 1.00 46.69 166 PHE A O 1
ATOM 1271 N N . ASP A 1 167 ? -17.625 8.536 30.830 1.00 40.12 167 ASP A N 1
ATOM 1272 C CA . ASP A 1 167 ? -17.255 8.343 32.243 1.00 40.12 167 ASP A CA 1
ATOM 1273 C C . ASP A 1 167 ? -16.757 6.925 32.571 1.00 40.12 167 ASP A C 1
ATOM 1275 O O . ASP A 1 167 ? -15.899 6.753 33.441 1.00 40.12 167 ASP A O 1
ATOM 1279 N N . HIS A 1 168 ? -17.195 5.892 31.841 1.00 38.97 168 HIS A N 1
ATOM 1280 C CA . HIS A 1 168 ? -16.653 4.536 32.030 1.00 38.97 168 HIS A CA 1
ATOM 1281 C C . HIS A 1 168 ? -15.232 4.346 31.472 1.00 38.97 168 HIS A C 1
ATOM 1283 O O . HIS A 1 168 ? -14.539 3.413 31.874 1.00 38.97 168 HIS A O 1
ATOM 1289 N N . ILE A 1 169 ? -14.772 5.241 30.590 1.00 42.56 169 ILE A N 1
ATOM 1290 C CA . ILE A 1 169 ? -13.369 5.293 30.145 1.00 42.56 169 ILE A CA 1
ATOM 1291 C C . ILE A 1 169 ? -12.518 6.094 31.147 1.00 42.56 169 ILE A C 1
ATOM 1293 O O . ILE A 1 169 ? -11.351 5.769 31.340 1.00 42.56 169 ILE A O 1
ATOM 1297 N N . ALA A 1 170 ? -13.098 7.085 31.834 1.00 40.12 170 ALA A N 1
ATOM 1298 C CA . ALA A 1 170 ? -12.408 7.866 32.864 1.00 40.12 170 ALA A CA 1
ATOM 1299 C C . ALA A 1 170 ? -12.240 7.123 34.205 1.00 40.12 170 ALA A C 1
ATOM 1301 O O . ALA A 1 170 ? -11.332 7.441 34.961 1.00 40.12 170 ALA A O 1
ATOM 1302 N N . THR A 1 171 ? -13.088 6.134 34.503 1.00 36.69 171 THR A N 1
ATOM 1303 C CA . THR A 1 171 ? -13.062 5.375 35.773 1.00 36.69 171 THR A CA 1
ATOM 1304 C C . THR A 1 171 ? -12.269 4.064 35.718 1.00 36.69 171 THR A C 1
ATOM 1306 O O . THR A 1 171 ? -12.097 3.413 36.746 1.00 36.69 171 THR A O 1
ATOM 1309 N N . LEU A 1 172 ? -11.769 3.676 34.538 1.00 40.22 172 LEU A N 1
ATOM 1310 C CA . LEU A 1 172 ? -10.846 2.545 34.342 1.00 40.22 172 LEU A CA 1
ATOM 1311 C C . LEU A 1 172 ? -9.415 2.989 33.961 1.00 40.22 172 LEU A C 1
ATOM 1313 O O . LEU A 1 172 ? -8.590 2.141 33.612 1.00 40.22 172 LEU A O 1
ATOM 1317 N N . ALA A 1 173 ? -9.129 4.295 34.022 1.00 35.94 173 ALA A N 1
ATOM 1318 C CA . ALA A 1 173 ? -7.782 4.874 33.994 1.00 35.94 173 ALA A CA 1
ATOM 1319 C C . ALA A 1 173 ? -7.296 5.146 35.426 1.00 35.94 173 ALA A C 1
ATOM 1321 O O . ALA A 1 173 ? -6.071 5.020 35.648 1.00 35.94 173 ALA A O 1
#

Secondary structure (DSSP, 8-state):
---TT---TTHHHHHHHHHHHHHHHHHHHHT-SSPPPHHHHHHHHHHHHHHHHHHHHHHHHHHHHHHHHHHT--TTPEEEEEETTEEEEEEEHHHHHHHHHHHHT-HHHHHHHHHHHHHHHHHHHHHHHHHHHHHHHHHHHHHHHH-HHHHHHHHHHHHH-SSHHHHHHHS--

Radius of gyration: 25.93 Å; chains: 1; bounding box: 66×24×69 Å

pLDDT: mean 70.11, std 12.62, range [32.94, 87.88]